Protein AF-A0A7Y3JZI7-F1 (afdb_monomer_lite)

Radius of gyration: 24.39 Å; chains: 1; bounding box: 33×72×58 Å

Foldseek 3Di:
DDDDDDDDDDDPPPPPPPPDPVVVVVVLVVQLVVCVVVVPVLSNLLSVLVVVLVVLVVPPDDPPPRPVSNVVSVVSSVVSVVCSVPPDDDDDD

Structure (mmCIF, N/CA/C/O backbone):
data_AF-A0A7Y3JZI7-F1
#
_entry.id   AF-A0A7Y3JZI7-F1
#
loop_
_atom_site.group_PDB
_atom_site.id
_atom_site.type_symbol
_atom_site.label_atom_id
_atom_site.label_alt_id
_atom_site.label_comp_id
_atom_site.label_asym_id
_atom_site.label_entity_id
_atom_site.label_seq_id
_atom_site.pdbx_PDB_ins_code
_atom_site.Cartn_x
_atom_site.Cartn_y
_atom_site.Cartn_z
_atom_site.occupancy
_atom_site.B_iso_or_equiv
_atom_site.auth_seq_id
_atom_site.auth_comp_id
_atom_site.auth_asym_id
_atom_site.auth_atom_id
_atom_site.pdbx_PDB_model_num
ATOM 1 N N . MET A 1 1 ? 14.025 -60.492 -41.852 1.00 41.03 1 MET A N 1
ATOM 2 C CA . MET A 1 1 ? 13.598 -59.919 -40.561 1.00 41.03 1 MET A CA 1
ATOM 3 C C . MET A 1 1 ? 13.466 -58.427 -40.801 1.00 41.03 1 MET A C 1
ATOM 5 O O . MET A 1 1 ? 14.483 -57.779 -40.983 1.00 41.03 1 MET A O 1
ATOM 9 N N . SER A 1 2 ? 12.239 -57.940 -40.990 1.00 42.09 2 SER A N 1
ATOM 10 C CA . SER A 1 2 ? 11.954 -56.544 -41.344 1.00 42.09 2 SER A CA 1
ATOM 11 C C . SER A 1 2 ? 11.406 -55.843 -40.111 1.00 42.09 2 SER A C 1
ATOM 13 O O . SER A 1 2 ? 10.380 -56.265 -39.583 1.00 42.09 2 SER A O 1
ATOM 15 N N . GLU A 1 3 ? 12.119 -54.829 -39.633 1.00 44.56 3 GLU A N 1
ATOM 16 C CA . GLU A 1 3 ? 11.719 -54.032 -38.477 1.00 44.56 3 GLU A CA 1
ATOM 17 C C . GLU A 1 3 ? 10.684 -52.981 -38.894 1.00 44.56 3 GLU A C 1
ATOM 19 O O . GLU A 1 3 ? 10.878 -52.225 -39.847 1.00 44.56 3 GLU A O 1
ATOM 24 N N . SER A 1 4 ? 9.556 -52.972 -38.189 1.00 54.66 4 SER A N 1
ATOM 25 C CA . SER A 1 4 ? 8.490 -51.982 -38.325 1.00 54.66 4 SER A CA 1
ATOM 26 C C . SER A 1 4 ? 8.941 -50.627 -37.763 1.00 54.66 4 SER A C 1
ATOM 28 O O . SER A 1 4 ? 9.515 -50.597 -36.673 1.00 54.66 4 SER A O 1
ATOM 30 N N . PRO A 1 5 ? 8.639 -49.490 -38.415 1.00 54.34 5 PRO A N 1
ATOM 31 C CA . PRO A 1 5 ? 8.904 -48.187 -37.826 1.00 54.34 5 PRO A CA 1
ATOM 32 C C . PRO A 1 5 ? 7.838 -47.863 -36.769 1.00 54.34 5 PRO A C 1
ATOM 34 O O . PRO A 1 5 ? 6.639 -47.844 -37.046 1.00 54.34 5 PRO A O 1
ATOM 37 N N . PHE A 1 6 ? 8.289 -47.599 -35.543 1.00 45.69 6 PHE A N 1
ATOM 38 C CA . PHE A 1 6 ? 7.471 -47.048 -34.466 1.00 45.69 6 PHE A CA 1
ATOM 39 C C . PHE A 1 6 ? 7.008 -45.628 -34.836 1.00 45.69 6 PHE A C 1
ATOM 41 O O . PHE A 1 6 ? 7.802 -44.689 -34.853 1.00 45.69 6 PHE A O 1
ATOM 48 N N . SER A 1 7 ? 5.712 -45.459 -35.103 1.00 53.00 7 SER A N 1
ATOM 49 C CA . SER A 1 7 ? 5.061 -44.145 -35.104 1.00 53.00 7 SER A CA 1
ATOM 50 C C . SER A 1 7 ? 4.804 -43.718 -33.660 1.00 53.00 7 SER A C 1
ATOM 52 O O . SER A 1 7 ? 3.988 -44.316 -32.960 1.00 53.00 7 SER A O 1
ATOM 54 N N . PHE A 1 8 ? 5.502 -4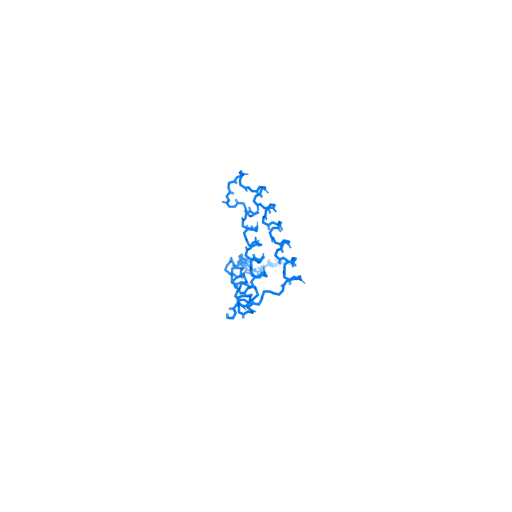2.677 -33.215 1.00 49.38 8 PHE A N 1
ATOM 55 C CA . PHE A 1 8 ? 5.251 -42.027 -31.933 1.00 49.38 8 PHE A CA 1
ATOM 56 C C . PHE A 1 8 ? 3.883 -41.320 -31.949 1.00 49.38 8 PHE A C 1
ATOM 58 O O . PHE A 1 8 ? 3.561 -40.655 -32.938 1.00 49.38 8 PHE A O 1
ATOM 65 N N . PRO A 1 9 ? 3.073 -41.409 -30.878 1.00 47.16 9 PRO A N 1
ATOM 66 C CA . PRO A 1 9 ? 1.868 -40.603 -30.761 1.00 47.16 9 PRO A CA 1
ATOM 67 C C . PRO A 1 9 ? 2.246 -39.126 -30.588 1.00 47.16 9 PRO A C 1
ATOM 69 O O . PRO A 1 9 ? 3.003 -38.758 -29.690 1.00 47.16 9 PRO A O 1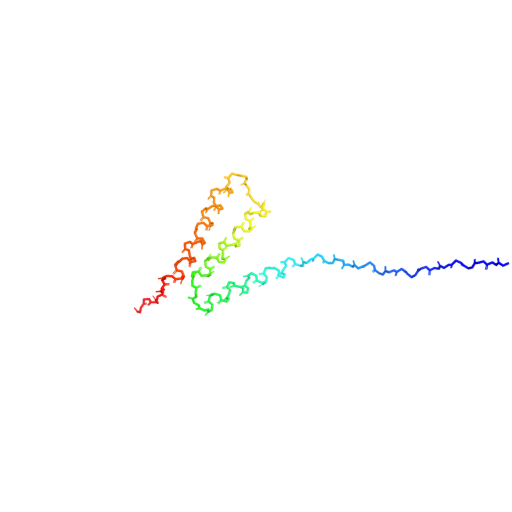
ATOM 72 N N . SER A 1 10 ? 1.706 -38.284 -31.468 1.00 47.06 10 SER A N 1
ATOM 73 C CA . SER A 1 10 ? 1.820 -36.829 -31.405 1.00 47.06 10 SER A CA 1
ATOM 74 C C . SER A 1 10 ? 1.162 -36.329 -30.118 1.00 47.06 10 SER A C 1
ATOM 76 O O . SER A 1 10 ? -0.060 -36.359 -29.984 1.00 47.06 10 SER A O 1
ATOM 78 N N . VAL A 1 11 ? 1.973 -35.891 -29.155 1.00 56.75 11 VAL A N 1
ATOM 79 C CA . VAL A 1 11 ? 1.493 -35.217 -27.945 1.00 56.75 11 VAL A CA 1
ATOM 80 C C . VAL A 1 11 ? 0.824 -33.908 -28.384 1.00 56.75 11 VAL A C 1
ATOM 82 O O . VAL A 1 11 ? 1.455 -33.143 -29.120 1.00 56.75 11 VAL A O 1
ATOM 85 N N . PRO A 1 12 ? -0.434 -33.623 -27.999 1.00 48.03 12 PRO A N 1
ATOM 86 C CA . PRO A 1 12 ? -1.024 -32.326 -28.283 1.00 48.03 12 PRO A CA 1
ATOM 87 C C . PRO A 1 12 ? -0.210 -31.270 -27.538 1.00 48.03 12 PRO A C 1
ATOM 89 O O . PRO A 1 12 ? 0.023 -31.393 -26.335 1.00 48.03 12 PRO A O 1
ATOM 92 N N . ALA A 1 13 ? 0.257 -30.262 -28.274 1.00 50.34 13 ALA A N 1
ATOM 93 C CA . ALA A 1 13 ? 0.953 -29.117 -27.718 1.00 50.34 13 ALA A CA 1
ATOM 94 C C . ALA A 1 13 ? 0.133 -28.573 -26.544 1.00 50.34 13 ALA A C 1
ATOM 96 O O . ALA A 1 13 ? -0.987 -28.095 -26.729 1.00 50.34 13 ALA A O 1
ATOM 97 N N . ALA A 1 14 ? 0.675 -28.701 -25.333 1.00 46.69 14 ALA A N 1
ATOM 98 C CA . ALA A 1 14 ? 0.126 -28.051 -24.164 1.00 46.69 14 ALA A CA 1
ATOM 99 C C . ALA A 1 14 ? 0.130 -26.552 -24.467 1.00 46.69 14 ALA A C 1
ATOM 101 O O . ALA A 1 14 ? 1.183 -25.915 -24.480 1.00 46.69 14 ALA A O 1
ATOM 102 N N . VAL A 1 15 ? -1.051 -26.020 -24.781 1.00 47.53 15 VAL A N 1
ATOM 103 C CA . VAL A 1 15 ? -1.307 -24.590 -24.880 1.00 47.53 15 VAL A CA 1
ATOM 104 C C . VAL A 1 15 ? -0.991 -24.033 -23.500 1.00 47.53 15 VAL A C 1
ATOM 106 O O . VAL A 1 15 ? -1.799 -24.112 -22.580 1.00 47.53 15 VAL A O 1
ATOM 109 N N . HIS A 1 16 ? 0.236 -23.547 -23.329 1.00 46.34 16 HIS A N 1
ATOM 110 C CA . HIS A 1 16 ? 0.589 -22.663 -22.234 1.00 46.34 16 HIS A CA 1
ATOM 111 C C . HIS A 1 16 ? -0.159 -21.361 -22.495 1.00 46.34 16 HIS A C 1
ATOM 113 O O . HIS A 1 16 ? 0.353 -20.436 -23.124 1.00 46.34 16 HIS A O 1
ATOM 119 N N . THR A 1 17 ? -1.417 -21.320 -22.070 1.00 47.78 17 THR A N 1
ATOM 120 C CA . THR A 1 17 ? -2.135 -20.069 -21.895 1.00 47.78 17 THR A CA 1
ATOM 121 C C . THR A 1 17 ? -1.311 -19.261 -20.891 1.00 47.78 17 THR A C 1
ATOM 123 O O . THR A 1 17 ? -1.074 -19.760 -19.786 1.00 47.78 17 THR A O 1
ATOM 126 N N . PRO A 1 18 ? -0.804 -18.067 -21.244 1.00 52.91 18 PRO A N 1
ATOM 127 C CA . PRO A 1 18 ? -0.130 -17.225 -20.266 1.00 52.91 18 PRO A CA 1
ATOM 128 C C . PRO A 1 18 ? -1.100 -16.976 -19.101 1.00 52.91 18 PRO A C 1
ATOM 130 O O . PRO A 1 18 ? -2.301 -16.834 -19.358 1.00 52.91 18 PRO A O 1
ATOM 133 N N . PRO A 1 19 ? -0.634 -16.963 -17.835 1.00 50.97 19 PRO A N 1
ATOM 134 C CA . PRO A 1 19 ? -1.498 -16.657 -16.706 1.00 50.97 19 PRO A CA 1
ATOM 135 C C . PRO A 1 19 ? -2.210 -15.336 -16.992 1.00 50.97 19 PRO A C 1
ATOM 137 O O . PRO A 1 19 ? -1.594 -14.296 -17.220 1.00 50.97 19 PRO A O 1
ATOM 140 N N . CYS A 1 20 ? -3.528 -15.465 -17.088 1.00 50.59 20 CYS A N 1
ATOM 141 C CA . CYS A 1 20 ? -4.464 -14.460 -17.542 1.00 50.59 20 CYS A CA 1
ATOM 142 C C . CYS A 1 20 ? -4.284 -13.193 -16.702 1.00 50.59 20 CYS A C 1
ATOM 144 O O . CYS A 1 20 ? -4.479 -13.238 -15.488 1.00 50.59 20 CYS A O 1
ATOM 146 N N . ALA A 1 21 ? -3.908 -12.073 -17.326 1.00 58.47 21 ALA A N 1
ATOM 147 C CA . ALA A 1 21 ? -3.715 -10.789 -16.644 1.00 58.47 21 ALA A CA 1
ATOM 148 C C . ALA A 1 21 ? -4.922 -10.397 -15.763 1.00 58.47 21 ALA A C 1
ATOM 150 O O . ALA A 1 21 ? -4.745 -9.787 -14.712 1.00 58.47 21 ALA A O 1
ATOM 151 N N . THR A 1 22 ? -6.122 -10.859 -16.132 1.00 59.34 22 THR A N 1
ATOM 152 C CA . THR A 1 22 ? -7.374 -10.644 -15.397 1.00 59.34 22 THR A CA 1
ATOM 153 C C . THR A 1 22 ? -7.364 -11.252 -13.991 1.00 59.34 22 THR A C 1
ATOM 155 O O . THR A 1 22 ? -7.840 -10.625 -13.056 1.00 59.34 22 THR A O 1
ATOM 158 N N . ALA A 1 23 ? -6.749 -12.424 -13.788 1.00 68.56 23 ALA A N 1
ATOM 159 C CA . ALA A 1 23 ? -6.751 -13.093 -12.483 1.00 68.56 23 ALA A CA 1
ATOM 160 C C . ALA A 1 23 ? -5.959 -12.306 -11.422 1.00 68.56 23 ALA A C 1
ATOM 162 O O . ALA A 1 23 ? -6.313 -12.306 -10.244 1.00 68.56 23 ALA A O 1
ATOM 163 N N . ARG A 1 24 ? -4.898 -11.602 -11.842 1.00 73.69 24 ARG A N 1
ATOM 164 C CA . ARG A 1 24 ? -4.095 -10.742 -10.958 1.00 73.69 24 ARG A CA 1
ATOM 165 C C . ARG A 1 24 ? -4.833 -9.447 -10.612 1.00 73.69 24 ARG A C 1
ATOM 167 O O . ARG A 1 24 ? -4.675 -8.934 -9.507 1.00 73.69 24 ARG A O 1
ATOM 174 N N . GLU A 1 25 ? -5.617 -8.907 -11.540 1.00 76.56 25 GLU A N 1
ATOM 175 C CA . GLU A 1 25 ? -6.436 -7.711 -11.312 1.00 76.56 25 GLU A CA 1
ATOM 176 C C . GLU A 1 25 ? -7.611 -8.000 -10.373 1.00 76.56 25 GLU A C 1
ATOM 17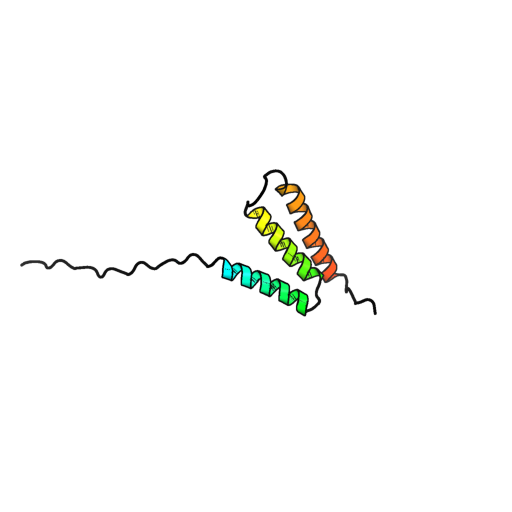8 O O . GLU A 1 25 ? -7.834 -7.237 -9.430 1.00 76.56 25 GLU A O 1
ATOM 183 N N . ASP A 1 26 ? -8.280 -9.141 -10.552 1.00 81.38 26 ASP A N 1
ATOM 184 C CA . ASP A 1 26 ? -9.373 -9.591 -9.685 1.00 81.38 26 ASP A CA 1
ATOM 185 C C . ASP A 1 26 ? -8.905 -9.776 -8.230 1.00 81.38 26 ASP A C 1
ATOM 187 O O . ASP A 1 26 ? -9.569 -9.338 -7.287 1.00 81.38 26 ASP A O 1
ATOM 191 N N . GLU A 1 27 ? -7.714 -10.348 -8.024 1.00 83.81 27 GLU A N 1
ATOM 192 C CA . GLU A 1 27 ? -7.127 -10.495 -6.688 1.00 83.81 27 GLU A CA 1
ATOM 193 C C . GLU A 1 27 ? -6.809 -9.133 -6.042 1.00 83.81 27 GLU A C 1
ATOM 195 O O . GLU A 1 27 ? -7.073 -8.919 -4.853 1.00 83.81 27 GLU A O 1
ATOM 200 N N . ARG A 1 28 ? -6.273 -8.182 -6.818 1.00 82.69 28 ARG A N 1
ATOM 201 C CA . ARG A 1 28 ? -5.971 -6.821 -6.341 1.00 82.69 28 ARG A CA 1
ATOM 202 C C . ARG A 1 28 ? -7.235 -6.080 -5.911 1.00 82.69 28 ARG A C 1
ATOM 204 O O . ARG A 1 28 ? -7.246 -5.463 -4.843 1.00 82.69 28 ARG A O 1
ATOM 211 N N . LEU A 1 29 ? -8.292 -6.174 -6.715 1.00 84.25 29 LEU A N 1
ATOM 212 C CA . LEU A 1 29 ? -9.606 -5.613 -6.403 1.00 84.25 29 LEU A CA 1
ATOM 213 C C . LEU A 1 29 ? -10.205 -6.256 -5.150 1.00 84.25 29 LEU A C 1
ATOM 215 O O . LEU A 1 29 ? -10.687 -5.544 -4.270 1.00 84.25 29 LEU A O 1
ATOM 219 N N . SER A 1 30 ? -10.100 -7.580 -5.013 1.00 84.62 30 SER A N 1
ATOM 220 C CA . SER A 1 30 ? -10.580 -8.289 -3.824 1.00 84.62 30 SER A CA 1
ATOM 221 C C . SER A 1 30 ? -9.876 -7.830 -2.542 1.00 84.62 30 SER A C 1
ATOM 223 O O . SER A 1 30 ? -10.537 -7.665 -1.517 1.00 84.62 30 SER A O 1
ATOM 225 N N . ARG A 1 31 ? -8.557 -7.591 -2.582 1.00 80.31 31 ARG A N 1
ATOM 226 C CA . ARG A 1 31 ? -7.795 -7.092 -1.421 1.00 80.31 31 ARG A CA 1
ATOM 227 C C . ARG A 1 31 ? -8.181 -5.661 -1.035 1.00 80.31 31 ARG A C 1
ATOM 229 O O . ARG A 1 31 ? -8.247 -5.350 0.150 1.00 80.31 31 ARG A O 1
ATOM 236 N N . LEU A 1 32 ? -8.461 -4.797 -2.013 1.00 82.81 32 LEU A N 1
ATOM 237 C CA . LEU A 1 32 ? -8.935 -3.433 -1.745 1.00 82.81 32 LEU A CA 1
ATOM 238 C C . LEU A 1 32 ? -10.346 -3.423 -1.154 1.00 82.81 32 LEU A C 1
ATOM 240 O O . LEU A 1 32 ? -10.581 -2.726 -0.167 1.00 82.81 32 LEU A O 1
ATOM 244 N N . ASN A 1 33 ? -11.257 -4.217 -1.721 1.00 81.00 33 ASN A N 1
ATOM 245 C CA . ASN A 1 33 ? -12.630 -4.322 -1.226 1.00 81.00 33 ASN A CA 1
ATOM 246 C C . ASN A 1 33 ? -12.673 -4.837 0.212 1.00 81.00 33 ASN A C 1
ATOM 248 O O . ASN A 1 33 ? -13.401 -4.278 1.025 1.00 81.00 33 ASN A O 1
ATOM 252 N N . PHE A 1 34 ? -11.829 -5.815 0.552 1.00 84.38 34 PHE A N 1
ATOM 253 C CA . PHE A 1 34 ? -11.717 -6.305 1.924 1.00 84.38 34 PHE A CA 1
ATOM 254 C C . PHE A 1 34 ? -11.434 -5.168 2.920 1.00 84.38 34 PHE A C 1
ATOM 256 O O . PHE A 1 34 ? -12.145 -5.030 3.911 1.00 84.38 34 PHE A O 1
ATOM 263 N N . HIS A 1 35 ? -10.448 -4.308 2.643 1.00 78.31 35 HIS A N 1
ATOM 264 C CA . HIS A 1 35 ? -10.109 -3.209 3.552 1.00 78.31 35 HIS A CA 1
ATOM 265 C C . HIS A 1 35 ? -11.179 -2.106 3.617 1.00 78.31 35 HIS A C 1
ATOM 267 O O . HIS A 1 35 ? -11.338 -1.471 4.662 1.00 78.31 35 HIS A O 1
ATOM 273 N N . LEU A 1 36 ? -11.929 -1.890 2.530 1.00 78.19 36 LEU A N 1
ATOM 274 C CA . LEU A 1 36 ? -13.076 -0.975 2.519 1.00 78.19 36 LEU A CA 1
ATOM 275 C C . LEU A 1 36 ? -14.228 -1.499 3.381 1.00 78.19 36 LEU A C 1
ATOM 277 O O . LEU A 1 36 ? -14.795 -0.742 4.166 1.00 78.19 36 LEU A O 1
ATOM 281 N N . GLU A 1 37 ? -14.551 -2.786 3.265 1.00 80.44 37 GLU A N 1
ATOM 282 C CA . GLU A 1 37 ? -15.630 -3.422 4.028 1.00 80.44 37 GLU A CA 1
ATOM 283 C C . GLU A 1 37 ? -15.327 -3.472 5.528 1.00 80.44 37 GLU A C 1
ATOM 285 O O . GLU A 1 37 ? -16.228 -3.285 6.347 1.00 80.44 37 GLU A O 1
ATOM 290 N N . THR A 1 38 ? -14.060 -3.659 5.907 1.00 81.06 38 THR A N 1
ATOM 291 C CA . THR A 1 38 ? -13.641 -3.629 7.316 1.00 81.06 38 THR A CA 1
ATOM 292 C C . THR A 1 38 ? -13.502 -2.213 7.877 1.00 81.06 38 THR A C 1
ATOM 294 O O . THR A 1 38 ? -13.238 -2.061 9.069 1.00 81.06 38 THR A O 1
ATOM 297 N N . GLY A 1 39 ? -13.657 -1.175 7.045 1.00 72.38 39 GLY A N 1
ATOM 298 C CA . GLY A 1 39 ? -13.481 0.224 7.442 1.00 72.38 39 GLY A CA 1
ATOM 299 C C . GLY A 1 39 ? -12.045 0.573 7.847 1.00 72.38 39 GLY A C 1
ATOM 300 O O . GLY A 1 39 ? -11.834 1.549 8.568 1.00 72.38 39 GLY A O 1
ATOM 301 N N . ASP A 1 40 ? -11.061 -0.219 7.410 1.00 78.19 40 ASP A N 1
ATOM 302 C CA . ASP A 1 40 ? -9.667 -0.070 7.825 1.00 78.19 40 ASP A CA 1
ATOM 303 C C . ASP A 1 40 ? -8.891 0.739 6.778 1.00 78.19 40 ASP A C 1
ATOM 305 O O . ASP A 1 40 ? -8.306 0.224 5.817 1.00 78.19 40 ASP A O 1
ATOM 309 N N . TYR A 1 41 ? -8.948 2.059 6.944 1.00 80.50 41 TYR A N 1
ATOM 310 C CA . TYR A 1 41 ? -8.457 3.020 5.959 1.00 80.50 41 TYR A CA 1
ATOM 311 C C . TYR A 1 41 ? -6.932 2.989 5.782 1.00 80.50 41 TYR A C 1
ATOM 313 O O . TYR A 1 41 ? -6.443 3.239 4.679 1.00 80.50 41 TYR A O 1
ATOM 321 N N . PHE A 1 42 ? -6.158 2.673 6.827 1.00 83.19 42 PHE A N 1
ATOM 322 C CA . PHE A 1 42 ? -4.696 2.672 6.720 1.00 83.19 42 PHE A CA 1
ATOM 323 C C . PHE A 1 42 ? -4.156 1.492 5.892 1.00 83.19 42 PHE A C 1
ATOM 325 O O . PHE A 1 42 ? -3.385 1.739 4.958 1.00 83.19 42 PHE A O 1
ATOM 332 N N . PRO A 1 43 ? -4.569 0.230 6.129 1.00 82.62 43 PRO A N 1
ATOM 333 C CA . PRO A 1 43 ? -4.239 -0.891 5.249 1.00 82.62 43 PRO A CA 1
ATOM 334 C C . PRO A 1 43 ? -4.744 -0.721 3.819 1.00 82.62 43 PRO A C 1
ATOM 336 O O . PRO A 1 43 ? -4.036 -1.103 2.885 1.00 82.62 43 PRO A O 1
ATOM 339 N N . PHE A 1 44 ? -5.922 -0.117 3.630 1.00 84.38 44 PHE A N 1
ATOM 340 C CA . PHE A 1 44 ? -6.429 0.207 2.297 1.00 84.38 44 PHE A CA 1
ATOM 341 C C . PHE A 1 44 ? -5.441 1.101 1.531 1.00 84.38 44 PHE A C 1
ATOM 343 O O . PHE A 1 44 ? -4.980 0.737 0.445 1.00 84.38 44 PHE A O 1
ATOM 350 N N . LEU A 1 45 ? -5.055 2.237 2.123 1.00 84.62 45 LEU A N 1
ATOM 351 C CA . LEU A 1 45 ? -4.110 3.177 1.514 1.00 84.62 45 LEU A CA 1
ATOM 352 C C . LEU A 1 45 ? -2.735 2.536 1.281 1.00 84.62 45 LEU A C 1
ATOM 354 O O . LEU A 1 45 ? -2.129 2.742 0.229 1.00 84.62 45 LEU A O 1
ATOM 358 N N . ALA A 1 46 ? -2.255 1.718 2.221 1.00 84.81 46 ALA A N 1
ATOM 359 C CA . ALA A 1 46 ? -0.977 1.022 2.083 1.00 84.81 46 ALA A CA 1
ATOM 360 C C . ALA A 1 46 ? -0.989 0.002 0.929 1.00 84.81 46 ALA A C 1
ATOM 362 O O . ALA A 1 46 ? 0.011 -0.135 0.218 1.00 84.81 46 ALA A O 1
ATOM 363 N N . THR A 1 47 ? -2.117 -0.684 0.726 1.00 83.38 47 THR A N 1
ATOM 364 C CA . THR A 1 47 ? -2.324 -1.639 -0.372 1.00 83.38 47 THR A CA 1
ATOM 365 C C . THR A 1 47 ? -2.374 -0.923 -1.719 1.00 83.38 47 THR A C 1
ATOM 367 O O . THR A 1 47 ? -1.680 -1.326 -2.653 1.00 83.38 47 THR A O 1
ATOM 370 N N . LEU A 1 48 ? -3.113 0.190 -1.804 1.00 84.44 48 LEU A N 1
ATOM 371 C CA . LEU A 1 48 ? -3.177 1.023 -3.006 1.00 84.44 48 LEU A CA 1
ATOM 372 C C . LEU A 1 48 ? -1.788 1.542 -3.405 1.00 84.44 48 LEU A C 1
ATOM 374 O O . LEU A 1 48 ? -1.383 1.415 -4.560 1.00 84.44 48 LEU A O 1
ATOM 378 N N . LEU A 1 49 ? -1.031 2.068 -2.439 1.00 85.81 49 LEU A N 1
ATOM 379 C CA . LEU A 1 49 ? 0.338 2.535 -2.659 1.00 85.81 49 LEU A CA 1
ATOM 380 C C . LEU A 1 49 ? 1.278 1.412 -3.116 1.00 85.81 49 LEU A C 1
ATOM 382 O O . LEU A 1 49 ? 2.145 1.654 -3.952 1.00 85.81 49 LEU A O 1
ATOM 386 N N . GLY A 1 50 ? 1.088 0.182 -2.628 1.00 84.00 50 GLY A N 1
ATOM 387 C CA . GLY A 1 50 ? 1.827 -0.988 -3.111 1.00 84.00 50 GLY A CA 1
ATOM 388 C C . GLY A 1 50 ? 1.570 -1.281 -4.593 1.00 84.00 50 GLY A C 1
ATOM 389 O O . GLY A 1 50 ? 2.503 -1.589 -5.331 1.00 84.00 50 GLY A O 1
ATOM 390 N N . PHE A 1 51 ? 0.335 -1.112 -5.072 1.00 83.50 51 PHE A N 1
ATOM 391 C CA . PHE A 1 51 ? 0.032 -1.283 -6.498 1.00 83.50 51 PHE A CA 1
ATOM 392 C C . PHE A 1 51 ? 0.642 -0.185 -7.362 1.00 83.50 51 PHE A C 1
ATOM 394 O O . PHE A 1 51 ? 1.111 -0.471 -8.466 1.00 83.50 51 PHE A O 1
ATOM 401 N N . VAL A 1 52 ? 0.672 1.051 -6.860 1.00 82.69 52 VAL A N 1
ATOM 402 C CA . VAL A 1 52 ? 1.361 2.162 -7.528 1.00 82.69 52 VAL A CA 1
ATOM 403 C C . VAL A 1 52 ? 2.862 1.872 -7.613 1.00 82.69 52 VAL A C 1
ATOM 405 O O . VAL A 1 52 ? 3.428 1.975 -8.696 1.00 82.69 52 VAL A O 1
ATOM 408 N N . GLU A 1 53 ? 3.486 1.411 -6.524 1.00 82.06 53 GLU A N 1
ATOM 409 C CA . GLU A 1 53 ? 4.894 0.986 -6.506 1.00 82.06 53 GLU A CA 1
ATOM 410 C C . GLU A 1 53 ? 5.179 -0.113 -7.541 1.00 82.06 53 GLU A C 1
ATOM 412 O O . GLU A 1 53 ? 6.121 0.003 -8.323 1.00 82.06 53 GLU A O 1
ATOM 417 N N . GLU A 1 54 ? 4.341 -1.153 -7.597 1.00 81.00 54 GLU A N 1
ATOM 418 C CA . GLU A 1 54 ? 4.474 -2.239 -8.576 1.00 81.00 54 GLU A CA 1
ATOM 419 C C . GLU A 1 54 ? 4.321 -1.745 -10.021 1.00 81.00 54 GLU A C 1
ATOM 421 O O . GLU A 1 54 ? 5.024 -2.221 -10.911 1.00 81.00 54 GLU A O 1
ATOM 426 N N . THR A 1 55 ? 3.412 -0.800 -10.265 1.00 78.00 55 THR A N 1
ATOM 427 C CA . THR A 1 55 ? 3.160 -0.243 -11.605 1.00 78.00 55 THR A CA 1
ATOM 428 C C . THR A 1 55 ? 4.346 0.596 -12.076 1.00 78.00 55 THR A C 1
ATOM 430 O O . THR A 1 55 ? 4.799 0.445 -13.209 1.00 78.00 55 THR A O 1
ATOM 433 N N . ILE A 1 56 ? 4.906 1.409 -11.177 1.00 75.75 56 ILE A N 1
ATOM 434 C CA . ILE A 1 56 ? 6.125 2.197 -11.403 1.00 75.75 56 ILE A CA 1
ATOM 435 C C . ILE A 1 56 ? 7.317 1.265 -11.671 1.00 75.75 56 ILE A C 1
ATOM 437 O O . ILE A 1 56 ? 8.041 1.443 -12.650 1.00 75.75 56 ILE A O 1
ATOM 441 N N . ALA A 1 57 ? 7.489 0.220 -10.855 1.00 75.56 57 ALA A N 1
ATOM 442 C CA . ALA A 1 57 ? 8.571 -0.753 -11.011 1.00 75.56 57 ALA A CA 1
ATOM 443 C C . ALA A 1 57 ? 8.457 -1.604 -12.291 1.00 75.56 57 ALA A C 1
ATOM 445 O O . ALA A 1 57 ? 9.473 -2.075 -12.798 1.00 75.56 57 ALA A O 1
ATOM 446 N N . SER A 1 58 ? 7.244 -1.793 -12.824 1.00 75.81 58 SER A N 1
ATOM 447 C CA . SER A 1 58 ? 6.996 -2.571 -14.049 1.00 75.81 58 SER A CA 1
ATOM 448 C C . SER A 1 58 ? 7.317 -1.803 -15.342 1.00 75.81 58 SER A C 1
ATOM 450 O O . SER A 1 58 ? 7.228 -2.383 -16.421 1.00 75.81 58 SER A O 1
ATOM 452 N N . GLY A 1 59 ? 7.740 -0.535 -15.249 1.00 62.38 59 GLY A N 1
ATOM 453 C CA . GLY A 1 59 ? 8.381 0.184 -16.355 1.00 62.38 59 GLY A CA 1
ATOM 454 C C . GLY A 1 59 ? 7.447 0.921 -17.317 1.00 62.38 59 GLY A C 1
ATOM 455 O O . GLY A 1 59 ? 7.889 1.286 -18.402 1.00 62.38 59 GLY A O 1
ATOM 456 N N . ASP A 1 60 ? 6.185 1.173 -16.949 1.00 60.31 60 ASP A N 1
ATOM 457 C CA . ASP A 1 60 ? 5.213 1.735 -17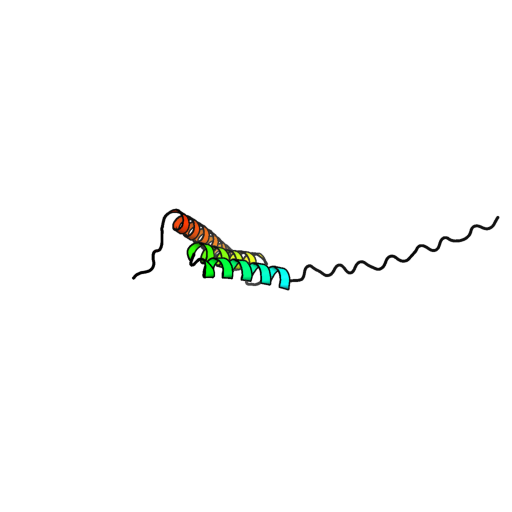.899 1.00 60.31 60 ASP A CA 1
ATOM 458 C C . ASP A 1 60 ? 5.373 3.251 -18.163 1.00 60.31 60 ASP A C 1
ATOM 460 O O . ASP A 1 60 ? 4.888 3.718 -19.189 1.00 60.31 60 ASP A O 1
ATOM 464 N N . ARG A 1 61 ? 6.084 4.061 -17.345 1.00 56.34 61 ARG A N 1
ATOM 465 C CA . ARG A 1 61 ? 6.356 5.488 -17.681 1.00 56.34 61 ARG A CA 1
ATOM 466 C C . ARG A 1 61 ? 7.639 6.103 -17.093 1.00 56.34 61 ARG A C 1
ATOM 468 O O . ARG A 1 61 ? 7.882 6.017 -15.900 1.00 56.34 61 ARG A O 1
ATOM 475 N N . SER A 1 62 ? 8.330 6.850 -17.968 1.00 53.91 62 SER A N 1
ATOM 476 C CA . SER A 1 62 ? 9.212 8.019 -17.756 1.00 53.91 62 SER A CA 1
ATOM 477 C C . SER A 1 62 ? 10.360 7.886 -16.743 1.00 53.91 62 SER A C 1
ATOM 479 O O . SER A 1 62 ? 10.168 8.049 -15.540 1.00 53.91 62 SER A O 1
ATOM 481 N N . GLU A 1 63 ? 11.581 7.715 -17.260 1.00 57.91 63 GLU A N 1
ATOM 482 C CA . GLU A 1 63 ? 12.837 7.511 -16.513 1.00 57.91 63 GLU A CA 1
ATOM 483 C C . GLU A 1 63 ? 13.130 8.560 -15.414 1.00 57.91 63 GLU A C 1
ATOM 485 O O . GLU A 1 63 ? 13.797 8.233 -14.435 1.00 57.91 63 GLU A O 1
ATOM 490 N N . ASP A 1 64 ? 12.554 9.764 -15.486 1.00 56.25 64 ASP A N 1
ATOM 491 C CA . ASP A 1 64 ? 12.822 10.853 -14.530 1.00 56.25 64 ASP A CA 1
ATOM 492 C C . ASP A 1 64 ? 11.889 10.920 -13.301 1.00 56.25 64 ASP A C 1
ATOM 494 O O . ASP A 1 64 ? 12.215 11.589 -12.319 1.00 56.25 64 ASP A O 1
ATOM 498 N N . MET A 1 65 ? 10.737 10.233 -13.291 1.00 57.44 65 MET A N 1
ATOM 499 C CA . MET A 1 65 ? 9.805 10.273 -12.143 1.00 57.44 65 MET A CA 1
ATOM 500 C C . MET A 1 65 ? 10.051 9.165 -11.105 1.00 57.44 65 MET A C 1
ATOM 502 O O . MET A 1 65 ? 9.530 9.231 -9.992 1.00 57.44 65 MET A O 1
ATOM 506 N N . ASN A 1 66 ? 10.871 8.162 -11.424 1.00 65.88 66 ASN A N 1
ATOM 507 C CA . ASN A 1 66 ? 10.835 6.885 -10.712 1.00 65.88 66 ASN A CA 1
ATOM 508 C C . ASN A 1 66 ? 11.457 6.898 -9.311 1.00 65.88 66 ASN A C 1
ATOM 510 O O . ASN A 1 66 ? 10.854 6.370 -8.384 1.00 65.88 66 ASN A O 1
ATOM 514 N N . ALA A 1 67 ? 12.644 7.471 -9.106 1.00 65.56 67 ALA A N 1
ATOM 515 C CA . ALA A 1 67 ? 13.376 7.228 -7.856 1.00 65.56 67 ALA A CA 1
ATOM 516 C C . ALA A 1 67 ? 12.776 7.964 -6.643 1.00 65.56 67 ALA A C 1
ATOM 518 O O . ALA A 1 67 ? 12.539 7.356 -5.599 1.00 65.56 67 ALA A O 1
ATOM 519 N N . ILE A 1 68 ? 12.492 9.262 -6.790 1.00 65.38 68 ILE A N 1
ATOM 520 C CA . ILE A 1 68 ? 11.983 10.108 -5.697 1.00 65.38 68 ILE A CA 1
ATOM 521 C C . ILE A 1 68 ? 10.553 9.703 -5.318 1.00 65.38 68 ILE A C 1
ATOM 523 O O . ILE A 1 68 ? 10.210 9.653 -4.138 1.00 65.38 68 ILE A O 1
ATOM 527 N N . GLN A 1 69 ? 9.718 9.371 -6.305 1.00 73.69 69 GLN A N 1
ATOM 528 C CA . GLN A 1 69 ? 8.341 8.956 -6.045 1.00 73.69 69 GLN A CA 1
ATOM 529 C C . GLN A 1 69 ? 8.263 7.577 -5.399 1.00 73.69 69 GLN A C 1
ATOM 531 O O . GLN A 1 69 ? 7.462 7.387 -4.487 1.00 73.69 69 GLN A O 1
ATOM 536 N N . LEU A 1 70 ? 9.104 6.629 -5.820 1.00 77.81 70 LEU A N 1
ATOM 537 C CA . LEU A 1 70 ? 9.122 5.293 -5.228 1.00 77.81 70 LEU A CA 1
ATOM 538 C C . LEU A 1 70 ? 9.539 5.346 -3.753 1.00 77.81 70 LEU A C 1
ATOM 540 O O . LEU A 1 70 ? 8.955 4.650 -2.924 1.00 77.81 70 LEU A O 1
ATOM 544 N N . ASP A 1 71 ? 10.513 6.191 -3.410 1.00 81.06 71 ASP A N 1
ATOM 545 C CA . ASP A 1 71 ? 10.962 6.343 -2.025 1.00 81.06 71 ASP A CA 1
ATOM 546 C C . ASP A 1 71 ? 9.906 7.047 -1.156 1.00 81.06 71 ASP A C 1
ATOM 548 O O . ASP A 1 71 ? 9.617 6.605 -0.041 1.00 81.06 71 ASP A O 1
ATOM 552 N N . ALA A 1 72 ? 9.223 8.059 -1.706 1.00 80.19 72 ALA A N 1
ATOM 553 C CA . ALA A 1 72 ? 8.078 8.693 -1.053 1.00 80.19 72 ALA A CA 1
ATOM 554 C C . ALA A 1 72 ? 6.921 7.704 -0.815 1.00 80.19 72 ALA A C 1
ATOM 556 O O . ALA A 1 72 ? 6.343 7.683 0.272 1.00 80.19 72 ALA A O 1
ATOM 557 N N . ILE A 1 73 ? 6.617 6.837 -1.788 1.00 84.44 73 ILE A N 1
ATOM 558 C CA . ILE A 1 73 ? 5.601 5.781 -1.665 1.00 84.44 73 ILE A CA 1
ATOM 559 C C . ILE A 1 73 ? 5.988 4.777 -0.573 1.00 84.44 73 ILE A C 1
ATOM 561 O O . ILE A 1 73 ? 5.157 4.424 0.268 1.00 84.44 73 ILE A O 1
ATOM 565 N N . LYS A 1 74 ? 7.252 4.343 -0.536 1.00 84.00 74 LYS A N 1
ATOM 566 C CA . LYS A 1 74 ? 7.759 3.441 0.508 1.00 84.00 74 LYS A CA 1
ATOM 567 C C . LYS A 1 74 ? 7.686 4.073 1.893 1.00 84.00 74 LYS A C 1
ATOM 569 O O . LYS A 1 74 ? 7.293 3.389 2.840 1.00 84.00 74 LYS A O 1
ATOM 574 N N . SER A 1 75 ? 8.043 5.352 2.017 1.00 85.62 75 SER A N 1
ATOM 575 C CA . SER A 1 75 ? 7.926 6.086 3.281 1.00 85.62 75 SER A CA 1
ATOM 576 C C . SER A 1 75 ? 6.468 6.170 3.722 1.00 85.62 75 SER A C 1
ATOM 578 O O . SER A 1 75 ? 6.143 5.729 4.819 1.00 85.62 75 SER A O 1
ATOM 580 N N . ALA A 1 76 ? 5.570 6.597 2.832 1.00 84.81 76 ALA A N 1
ATOM 581 C CA . ALA A 1 76 ? 4.145 6.695 3.129 1.00 84.81 76 ALA A CA 1
ATOM 582 C C . ALA A 1 76 ? 3.542 5.344 3.556 1.00 84.81 76 ALA A C 1
ATOM 584 O O . ALA A 1 76 ? 2.750 5.289 4.492 1.00 84.81 76 ALA A O 1
ATOM 585 N N . ARG A 1 77 ? 3.945 4.224 2.939 1.00 86.12 77 ARG A N 1
ATOM 586 C CA . ARG A 1 77 ? 3.512 2.878 3.364 1.00 86.12 77 ARG A CA 1
ATOM 587 C C . ARG A 1 77 ? 3.981 2.516 4.775 1.00 86.12 77 ARG A C 1
ATOM 589 O O . ARG A 1 77 ? 3.224 1.885 5.519 1.00 86.12 77 ARG A O 1
ATOM 596 N N . LYS A 1 78 ? 5.210 2.890 5.147 1.00 88.50 78 LYS A N 1
ATOM 597 C CA . LYS A 1 78 ? 5.716 2.702 6.517 1.00 88.50 78 LYS A CA 1
ATOM 598 C C . LYS A 1 78 ? 4.933 3.556 7.504 1.00 88.50 78 LYS A C 1
ATOM 600 O O . LYS A 1 78 ? 4.510 3.027 8.526 1.00 88.50 78 LYS A O 1
ATOM 605 N N . ASP A 1 79 ? 4.675 4.814 7.161 1.00 87.06 79 ASP A N 1
ATOM 606 C CA . ASP A 1 79 ? 3.914 5.734 8.006 1.00 87.06 79 ASP A CA 1
ATOM 607 C C . ASP A 1 79 ? 2.486 5.226 8.221 1.00 87.06 79 ASP A C 1
ATOM 609 O O . ASP A 1 79 ? 2.018 5.160 9.351 1.00 87.06 79 ASP A O 1
ATOM 613 N N . LEU A 1 80 ? 1.814 4.758 7.167 1.00 85.81 80 LEU A N 1
ATOM 614 C CA . LEU A 1 80 ? 0.479 4.157 7.271 1.00 85.81 80 LEU A CA 1
ATOM 615 C C . LEU A 1 80 ? 0.474 2.883 8.123 1.00 85.81 80 LEU A C 1
ATOM 617 O O . LEU A 1 80 ? -0.462 2.661 8.888 1.00 85.81 80 LEU A O 1
ATOM 621 N N . SER A 1 81 ? 1.520 2.060 8.024 1.00 84.19 81 SER A N 1
ATOM 622 C CA . SER A 1 81 ? 1.657 0.864 8.868 1.00 84.19 81 SER A CA 1
ATOM 623 C C . SER A 1 81 ? 1.865 1.245 10.335 1.00 84.19 81 SER A C 1
ATOM 625 O O . SER A 1 81 ? 1.220 0.687 11.217 1.00 84.19 81 SER A O 1
ATOM 627 N N . TYR A 1 82 ? 2.713 2.244 10.592 1.00 87.12 82 TYR A N 1
ATOM 628 C CA . TYR A 1 82 ? 2.920 2.794 11.927 1.00 87.12 82 TYR A CA 1
ATOM 629 C C . TYR A 1 82 ? 1.620 3.365 12.501 1.00 87.12 82 TYR A C 1
ATOM 631 O O . TYR A 1 82 ? 1.265 3.055 13.637 1.00 87.12 82 TYR A O 1
ATOM 639 N N . LEU A 1 83 ? 0.882 4.145 11.707 1.00 84.25 83 LEU A N 1
ATOM 640 C CA . LEU A 1 83 ? -0.393 4.727 12.108 1.00 84.25 83 LEU A CA 1
ATOM 641 C C . LEU A 1 83 ? -1.433 3.653 12.430 1.00 84.25 83 LEU A C 1
ATOM 643 O O . LEU A 1 83 ? -2.080 3.757 13.463 1.00 84.25 83 LEU A O 1
ATOM 647 N N . ARG A 1 84 ? -1.540 2.593 11.623 1.00 83.62 84 ARG A N 1
ATOM 648 C CA . ARG A 1 84 ? -2.397 1.436 11.928 1.00 83.62 84 ARG A CA 1
ATOM 649 C C . ARG A 1 84 ? -2.067 0.820 13.290 1.00 83.62 84 ARG A C 1
ATOM 651 O O . ARG A 1 84 ? -2.973 0.507 14.053 1.00 83.62 84 ARG A O 1
ATOM 658 N N . ASP A 1 85 ? -0.782 0.643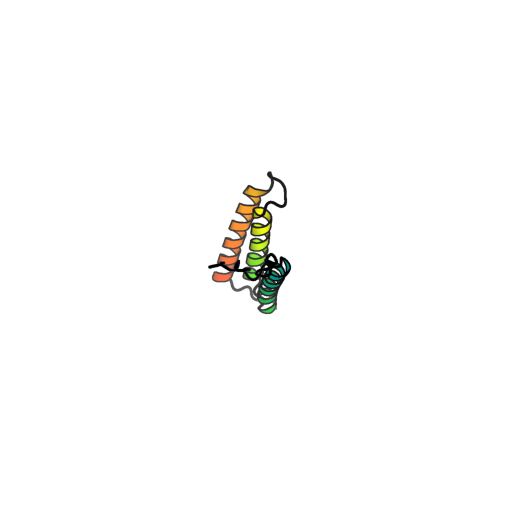 13.586 1.00 85.06 85 ASP A N 1
ATOM 659 C CA . ASP A 1 85 ? -0.344 -0.047 14.804 1.00 85.06 85 ASP A CA 1
ATOM 660 C C . ASP A 1 85 ? -0.461 0.831 16.065 1.00 85.06 85 ASP A C 1
ATOM 662 O O . ASP A 1 85 ? -0.571 0.301 17.170 1.00 85.06 85 ASP A O 1
ATOM 666 N N . HIS A 1 86 ? -0.447 2.162 15.915 1.00 84.44 86 HIS A N 1
ATOM 667 C CA . HIS A 1 86 ? -0.352 3.103 17.042 1.00 84.44 86 HIS A CA 1
ATOM 668 C C . HIS A 1 86 ? -1.560 4.033 17.201 1.00 84.44 86 HIS A C 1
ATOM 670 O O . HIS A 1 86 ? -1.700 4.667 18.247 1.00 84.44 86 HIS A O 1
ATOM 676 N N . TYR A 1 87 ? -2.438 4.130 16.202 1.00 77.75 87 TYR A N 1
ATOM 677 C CA . TYR A 1 87 ? -3.582 5.037 16.211 1.00 77.75 87 TYR A CA 1
ATOM 678 C C . TYR A 1 87 ? -4.869 4.307 15.831 1.00 77.75 87 TYR A C 1
ATOM 680 O O . TYR A 1 87 ? -5.003 3.748 14.747 1.00 77.75 87 TYR A O 1
ATOM 688 N N . GLN A 1 88 ? -5.869 4.399 16.706 1.00 70.31 88 GLN A N 1
ATOM 689 C CA . GLN A 1 88 ? -7.245 4.041 16.375 1.00 70.31 88 GLN A CA 1
ATOM 690 C C . GLN A 1 88 ? -7.958 5.278 15.829 1.00 70.31 88 GLN A C 1
ATOM 692 O O . GLN A 1 88 ? -8.310 6.182 16.589 1.00 70.31 88 GLN A O 1
ATOM 697 N N . ILE A 1 89 ? -8.174 5.334 14.511 1.00 66.75 89 ILE A N 1
ATOM 698 C CA . ILE A 1 89 ? -9.087 6.327 13.935 1.00 66.75 89 ILE A CA 1
ATOM 699 C C . ILE A 1 89 ? -10.511 5.888 14.270 1.00 66.75 89 ILE A C 1
ATOM 701 O O . ILE A 1 89 ? -11.052 4.964 13.668 1.00 66.75 89 ILE A O 1
ATOM 705 N N . THR A 1 90 ? -11.131 6.573 15.222 1.00 62.53 90 THR A N 1
ATOM 706 C CA . THR A 1 90 ? -12.567 6.458 15.475 1.00 62.53 90 THR A CA 1
ATOM 707 C C . THR A 1 90 ? -13.331 7.488 14.640 1.00 62.53 90 THR A C 1
ATOM 709 O O . THR A 1 90 ? -12.869 8.630 14.530 1.00 62.53 90 THR A O 1
ATOM 712 N N . PRO A 1 91 ? -14.504 7.144 14.081 1.00 62.81 91 PRO A N 1
ATOM 713 C CA . PRO A 1 91 ? -15.355 8.106 13.390 1.00 62.81 91 PRO A CA 1
ATOM 714 C C . PRO A 1 91 ? -15.682 9.295 14.296 1.00 62.81 91 PRO A C 1
ATOM 716 O O . PRO A 1 91 ? -15.912 9.122 15.494 1.00 62.81 91 PRO A O 1
ATOM 719 N N . ARG A 1 92 ? -15.720 10.504 13.728 1.00 64.00 92 ARG A N 1
ATOM 720 C CA . ARG A 1 92 ? -16.235 11.675 14.443 1.00 64.00 92 ARG A CA 1
ATOM 721 C C . ARG A 1 92 ? -17.759 11.544 14.480 1.00 64.00 92 ARG A C 1
ATOM 723 O O . ARG A 1 92 ? -18.378 11.545 13.418 1.00 64.00 92 ARG A O 1
ATOM 730 N N . SER A 1 93 ? -18.299 11.326 15.677 1.00 56.06 93 SER A N 1
ATOM 731 C CA . SER A 1 93 ? -19.730 11.181 15.960 1.00 56.06 93 SER A CA 1
ATOM 732 C C . SER A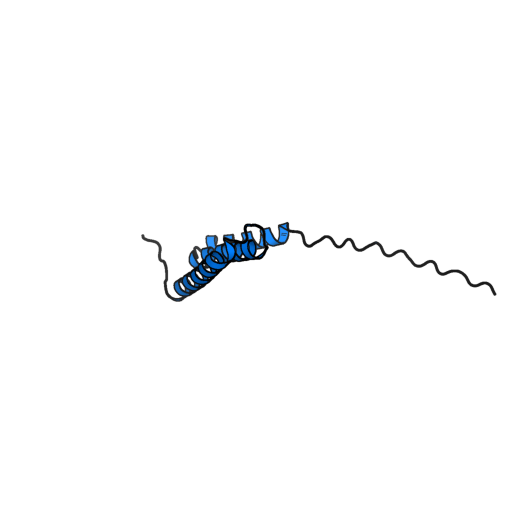 1 93 ? -20.548 12.417 15.606 1.00 56.06 93 SER A C 1
ATOM 734 O O . SER A 1 93 ? -19.995 13.541 15.651 1.00 56.06 93 SER A O 1
#

Secondary structure (DSSP, 8-state):
--PPP-----------PPPPHHHHHHHHHHHHHHHHHTT-HHHHHHHHHHHHHHHHHTT-S-TTTHHHHHHHHHHHHHHHHHHHHH-------

Sequence (93 aa):
MSESPFSFPSVPAAVHTPPCATAREDERLSRLNFHLETGDYFPFLATLLGFVEETIASGDRSEDMNAIQLDAIKSARKDLSYLRDHYQITPRS

pLDDT: mean 70.63, std 14.43, range [41.03, 88.5]